Protein AF-A0A953K2P8-F1 (afdb_monomer_lite)

Radius of gyration: 14.79 Å; chains: 1; bounding box: 38×36×39 Å

Structure (mmCIF, N/CA/C/O backbone):
data_AF-A0A953K2P8-F1
#
_entry.id   AF-A0A953K2P8-F1
#
loop_
_atom_site.group_PDB
_atom_site.id
_atom_site.type_symbol
_atom_site.label_atom_id
_atom_site.label_alt_id
_atom_site.label_comp_id
_atom_site.label_asym_id
_atom_site.label_entity_id
_atom_site.label_seq_id
_atom_site.pdbx_PDB_ins_code
_atom_site.Cartn_x
_atom_site.Cartn_y
_atom_site.Cartn_z
_atom_site.occupancy
_atom_site.B_iso_or_equiv
_atom_site.auth_seq_id
_atom_site.auth_comp_id
_atom_site.auth_asym_id
_atom_site.auth_atom_id
_atom_site.pdbx_PDB_model_num
ATOM 1 N N . GLN A 1 1 ? -21.061 -12.809 15.031 1.00 60.38 1 GLN A N 1
ATOM 2 C CA . GLN A 1 1 ? -20.067 -12.767 13.930 1.00 60.38 1 GLN A CA 1
ATOM 3 C C . GLN A 1 1 ? -20.111 -11.457 13.111 1.00 60.38 1 GLN A C 1
ATOM 5 O O . GLN A 1 1 ? -19.536 -11.408 12.033 1.00 60.38 1 GLN A O 1
ATOM 10 N N . GLU A 1 2 ? -20.689 -10.355 13.615 1.00 64.56 2 GLU A N 1
ATOM 11 C CA . GLU A 1 2 ? -20.671 -9.049 12.919 1.00 64.56 2 GLU A CA 1
ATOM 12 C C . GLU A 1 2 ? -19.354 -8.279 13.068 1.00 64.56 2 GLU A C 1
ATOM 14 O O . GLU A 1 2 ? -18.977 -7.552 12.152 1.00 64.56 2 GLU A O 1
ATOM 19 N N . LEU A 1 3 ? -18.627 -8.474 14.177 1.00 70.69 3 LEU A N 1
ATOM 20 C CA . LEU A 1 3 ? -17.391 -7.738 14.464 1.00 70.69 3 LEU A CA 1
ATOM 21 C C . LEU A 1 3 ? -16.336 -7.911 13.360 1.00 70.69 3 LEU A C 1
ATOM 23 O O . LEU A 1 3 ? -15.779 -6.921 12.907 1.00 70.69 3 LEU A O 1
ATOM 27 N N . ASN A 1 4 ? -16.152 -9.125 12.834 1.00 71.25 4 ASN A N 1
ATOM 28 C CA . ASN A 1 4 ? -15.208 -9.380 11.735 1.00 71.25 4 ASN A CA 1
ATOM 29 C C . ASN A 1 4 ? -15.624 -8.716 10.415 1.00 71.25 4 ASN A C 1
ATOM 31 O O . ASN A 1 4 ? -14.782 -8.468 9.558 1.00 71.25 4 ASN A O 1
ATOM 35 N N . ARG A 1 5 ? -16.918 -8.425 10.229 1.00 73.12 5 ARG A N 1
ATOM 36 C CA . ARG A 1 5 ? -17.424 -7.762 9.020 1.00 73.12 5 ARG A CA 1
ATOM 37 C C . ARG A 1 5 ? -17.155 -6.256 9.050 1.00 73.12 5 ARG A C 1
ATOM 39 O O . ARG A 1 5 ? -16.919 -5.658 8.006 1.00 73.12 5 ARG A O 1
ATOM 46 N N . ILE A 1 6 ? -17.203 -5.645 10.233 1.00 80.00 6 ILE A N 1
ATOM 47 C CA . ILE A 1 6 ? -16.920 -4.213 10.431 1.00 80.00 6 ILE A CA 1
ATOM 48 C C . ILE A 1 6 ? -15.435 -3.944 10.709 1.00 80.00 6 ILE A C 1
ATOM 50 O O . ILE A 1 6 ? -14.917 -2.895 10.328 1.00 80.00 6 ILE A O 1
ATOM 54 N N . CYS A 1 7 ? -14.745 -4.901 11.323 1.00 84.56 7 CYS A N 1
ATOM 55 C CA . CYS A 1 7 ? -13.366 -4.815 11.782 1.00 84.56 7 CYS A CA 1
ATOM 56 C C . CYS A 1 7 ? -12.600 -6.087 11.363 1.00 84.56 7 CYS A C 1
ATOM 58 O O . CYS A 1 7 ? -12.344 -6.955 12.197 1.00 84.56 7 CYS A O 1
ATOM 60 N N . PRO A 1 8 ? -12.321 -6.273 10.061 1.00 90.06 8 PRO A N 1
ATOM 61 C CA . PRO A 1 8 ? -11.615 -7.459 9.591 1.00 90.06 8 PRO A CA 1
ATOM 62 C C . PRO A 1 8 ? -10.150 -7.465 10.046 1.00 90.06 8 PRO A C 1
ATOM 64 O O . PRO A 1 8 ? -9.441 -6.475 9.901 1.00 90.06 8 PRO A O 1
ATOM 67 N N . ASP A 1 9 ? -9.648 -8.616 10.495 1.00 93.50 9 ASP A N 1
ATOM 68 C CA . ASP A 1 9 ? -8.234 -8.763 10.880 1.00 93.50 9 ASP A CA 1
ATOM 69 C C . ASP A 1 9 ? -7.268 -8.632 9.693 1.00 93.50 9 ASP A C 1
ATOM 71 O O . ASP A 1 9 ? -6.099 -8.270 9.858 1.00 93.50 9 ASP A O 1
ATOM 75 N N . LYS A 1 10 ? -7.733 -8.969 8.484 1.00 95.06 10 LYS A N 1
ATOM 76 C CA . LYS A 1 10 ? -6.941 -8.947 7.253 1.00 95.06 10 LYS A CA 1
ATOM 77 C C . LYS A 1 10 ? -7.759 -8.444 6.072 1.00 95.06 10 LYS A C 1
ATOM 79 O O . LYS A 1 10 ? -8.966 -8.656 6.009 1.00 95.06 10 LYS A O 1
ATOM 84 N N . LEU A 1 11 ? -7.070 -7.867 5.093 1.00 94.44 11 LEU A N 1
ATOM 85 C CA . LEU A 1 11 ? -7.630 -7.536 3.788 1.00 94.44 11 LEU A CA 1
ATOM 86 C C . LEU A 1 11 ? -6.952 -8.340 2.691 1.00 94.44 11 LEU A C 1
ATOM 88 O O . LEU A 1 11 ? -5.727 -8.467 2.660 1.00 94.44 11 LEU A O 1
ATOM 92 N N . LYS A 1 12 ? -7.763 -8.850 1.765 1.00 94.75 12 LYS A N 1
ATOM 93 C CA . LYS A 1 12 ? -7.266 -9.447 0.533 1.00 94.75 12 LYS A CA 1
ATOM 94 C C . LYS A 1 12 ? -6.876 -8.338 -0.441 1.00 94.75 12 LYS A C 1
ATOM 96 O O . LYS A 1 12 ? -7.666 -7.430 -0.686 1.00 94.75 12 LYS A O 1
ATOM 101 N N . VAL A 1 13 ? -5.673 -8.421 -0.995 1.00 95.69 13 VAL A N 1
ATOM 102 C CA . VAL A 1 13 ? -5.174 -7.506 -2.036 1.00 95.69 13 VAL A CA 1
ATOM 103 C C . VAL A 1 13 ? -5.140 -8.215 -3.399 1.00 95.69 13 VAL A C 1
ATOM 105 O O . VAL A 1 13 ? -5.228 -9.448 -3.425 1.00 95.69 13 VAL A O 1
ATOM 108 N N . PRO A 1 14 ? -5.034 -7.494 -4.535 1.00 95.88 14 PRO A N 1
ATOM 109 C CA . PRO A 1 14 ? -5.130 -8.103 -5.867 1.00 95.88 14 PRO A CA 1
ATOM 110 C C . PRO A 1 14 ? -4.158 -9.254 -6.140 1.00 95.88 14 PRO A C 1
ATOM 112 O O . PRO A 1 14 ? -4.510 -10.175 -6.870 1.00 95.88 14 PRO A O 1
ATOM 115 N N . SER A 1 15 ? -2.985 -9.279 -5.495 1.00 94.25 15 SER A N 1
ATOM 116 C CA . SER A 1 15 ? -2.046 -10.414 -5.587 1.00 94.25 15 SER A CA 1
ATOM 117 C C . SER A 1 15 ? -2.593 -11.736 -5.020 1.00 94.25 15 SER A C 1
ATOM 119 O O . SER A 1 15 ? -1.932 -12.771 -5.108 1.00 94.25 15 SER A O 1
ATOM 121 N N . GLY A 1 16 ? -3.758 -11.705 -4.367 1.00 93.56 16 GLY A N 1
ATOM 122 C CA . GLY A 1 16 ? -4.357 -12.820 -3.640 1.00 93.56 16 GLY A CA 1
ATOM 123 C C . GLY A 1 16 ? -3.887 -12.941 -2.189 1.00 93.56 16 GLY A C 1
ATOM 124 O O . GLY A 1 16 ? -4.436 -13.758 -1.452 1.00 93.56 16 GLY A O 1
ATOM 125 N N . SER A 1 17 ? -2.909 -12.139 -1.759 1.00 94.50 17 SER A N 1
ATOM 126 C CA . SER A 1 17 ? -2.432 -12.131 -0.374 1.00 94.50 17 SER A CA 1
ATOM 127 C C . SER A 1 17 ? -3.478 -11.587 0.594 1.00 94.50 17 SER A C 1
ATOM 129 O O . SER A 1 17 ? -4.193 -10.638 0.282 1.00 94.50 17 SER A O 1
ATOM 131 N N . GLU A 1 18 ? -3.494 -12.133 1.809 1.00 95.62 18 GLU A N 1
ATOM 132 C CA . GLU A 1 18 ? -4.223 -11.569 2.945 1.00 95.62 18 GLU A CA 1
ATOM 133 C C . GLU A 1 18 ? -3.260 -10.805 3.855 1.00 95.62 18 GLU A C 1
ATOM 135 O O . GLU A 1 18 ? -2.389 -11.395 4.501 1.00 95.62 18 GLU A O 1
ATOM 140 N N . ILE A 1 19 ? -3.412 -9.487 3.912 1.00 96.00 19 ILE A N 1
ATOM 141 C CA . ILE A 1 19 ? -2.528 -8.594 4.656 1.00 96.00 19 ILE A CA 1
ATOM 142 C C . ILE A 1 19 ? -3.209 -8.178 5.957 1.00 96.00 19 ILE A C 1
ATOM 144 O O . ILE A 1 19 ? -4.350 -7.723 5.944 1.00 96.00 19 ILE A O 1
ATOM 148 N N . LYS A 1 20 ? -2.507 -8.336 7.083 1.00 96.38 20 LYS A N 1
ATOM 149 C CA . LYS A 1 20 ? -3.021 -7.988 8.413 1.00 96.38 20 LYS A CA 1
ATOM 150 C C . LYS A 1 20 ? -3.228 -6.478 8.544 1.00 96.38 20 LYS A C 1
ATOM 152 O O . LYS A 1 20 ? -2.305 -5.709 8.275 1.00 96.38 20 LYS A O 1
ATOM 157 N N . LEU A 1 21 ? -4.409 -6.085 9.011 1.00 96.44 21 LEU A N 1
ATOM 158 C CA . LEU A 1 21 ? -4.701 -4.716 9.417 1.00 96.44 21 LEU A CA 1
ATOM 159 C C . LEU A 1 21 ? -4.196 -4.466 10.838 1.00 96.44 21 LEU A C 1
ATOM 161 O O . LEU A 1 21 ? -4.332 -5.304 11.730 1.00 96.44 21 LEU A O 1
ATOM 165 N N . GLN A 1 22 ? -3.608 -3.295 11.051 1.00 96.06 22 GLN A N 1
ATOM 166 C CA . GLN A 1 22 ? -3.140 -2.857 12.361 1.00 96.06 22 GLN A CA 1
ATOM 167 C C . GLN A 1 22 ? -4.049 -1.743 12.866 1.00 96.06 22 GLN A C 1
ATOM 169 O O . GLN A 1 22 ? -3.907 -0.579 12.485 1.00 96.06 22 GLN A O 1
ATOM 174 N N . TYR A 1 23 ? -4.998 -2.119 13.716 1.00 93.94 23 TYR A N 1
ATOM 175 C CA . TYR A 1 23 ? -5.869 -1.178 14.406 1.00 93.94 23 TYR A CA 1
ATOM 176 C C . TYR A 1 23 ? -5.112 -0.473 15.528 1.00 93.94 23 TYR A C 1
ATOM 178 O O . TYR A 1 23 ? -4.330 -1.092 16.247 1.00 93.94 23 TYR A O 1
ATOM 186 N N . GLN A 1 24 ? -5.355 0.826 15.660 1.00 92.00 24 GLN A N 1
ATOM 187 C CA . GLN A 1 24 ? -4.721 1.672 16.661 1.00 92.00 24 GLN A CA 1
ATOM 188 C C . GLN A 1 24 ? -5.683 1.882 17.836 1.00 92.00 24 GLN A C 1
ATOM 190 O O . GLN A 1 24 ? -6.885 2.072 17.633 1.00 92.00 24 GLN A O 1
ATOM 195 N N . ALA A 1 25 ? -5.162 1.834 19.064 1.00 89.94 25 ALA A N 1
ATOM 196 C CA . ALA A 1 25 ? -5.970 1.946 20.283 1.00 89.94 25 ALA A CA 1
ATOM 197 C C . ALA A 1 25 ? -6.625 3.330 20.446 1.00 89.94 25 ALA A C 1
ATOM 199 O O . ALA A 1 25 ? -7.678 3.444 21.063 1.00 89.94 25 ALA A O 1
ATOM 200 N N . ASP A 1 26 ? -6.026 4.365 19.853 1.00 91.12 26 ASP A N 1
ATOM 201 C CA . ASP A 1 26 ? -6.527 5.745 19.832 1.00 91.12 26 ASP A CA 1
ATOM 202 C C . ASP A 1 26 ? -7.673 5.967 18.827 1.00 91.12 26 ASP A C 1
ATOM 204 O O . ASP A 1 26 ? -8.181 7.077 18.686 1.00 91.12 26 ASP A O 1
ATOM 208 N N . GLY A 1 27 ? -8.079 4.922 18.100 1.00 86.81 27 GLY A N 1
ATOM 209 C CA . GLY A 1 27 ? -9.123 5.021 17.092 1.00 86.81 27 GLY A CA 1
ATOM 210 C C . GLY A 1 27 ? -8.684 5.739 15.815 1.00 86.81 27 GLY A C 1
ATOM 211 O O . GLY A 1 27 ? -9.548 6.073 15.001 1.00 86.81 27 GLY A O 1
ATOM 212 N N . SER A 1 28 ? -7.385 5.934 15.574 1.00 92.44 28 SER A N 1
ATOM 213 C CA . SER A 1 28 ? -6.859 6.435 14.297 1.00 92.44 28 SER A CA 1
ATOM 214 C C . SER A 1 28 ? -7.011 5.408 13.159 1.00 92.44 28 SER A C 1
ATOM 216 O O . SER A 1 28 ? -7.623 4.341 13.323 1.00 92.44 28 SER A O 1
ATOM 218 N N . TYR A 1 29 ? -6.591 5.765 11.941 1.00 94.19 29 TYR A N 1
ATOM 219 C CA . TYR A 1 29 ? -6.791 4.931 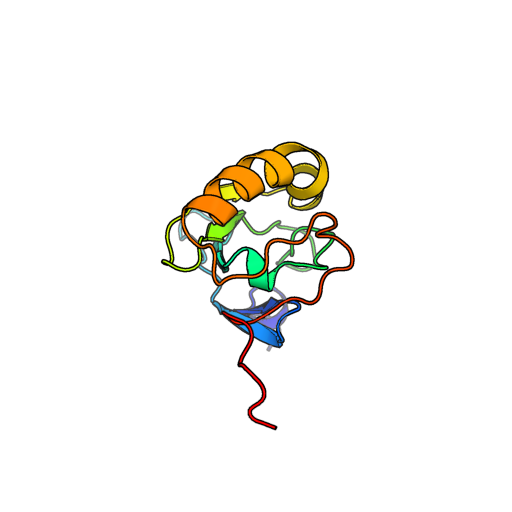10.7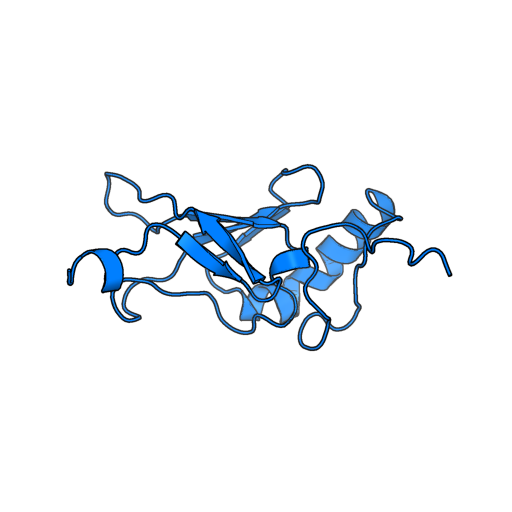51 1.00 94.19 29 TYR A CA 1
ATOM 220 C C . TYR A 1 29 ? -6.100 3.568 10.899 1.00 94.19 29 TYR A C 1
ATOM 222 O O . TYR A 1 29 ? -4.932 3.522 11.284 1.00 94.19 29 TYR A O 1
ATOM 230 N N . PRO A 1 30 ? -6.782 2.451 10.584 1.00 96.12 30 PRO A N 1
ATOM 231 C CA . PRO A 1 30 ? -6.119 1.158 10.566 1.00 96.12 30 PRO A CA 1
ATOM 232 C C . PRO A 1 30 ? -5.046 1.155 9.478 1.00 96.12 30 PRO A C 1
ATOM 234 O O . PRO A 1 30 ? -5.264 1.652 8.372 1.00 96.12 30 PRO A O 1
ATOM 237 N N . ILE A 1 31 ? -3.888 0.590 9.797 1.00 97.81 31 ILE A N 1
ATOM 238 C CA . ILE A 1 31 ? -2.733 0.588 8.901 1.00 97.81 31 ILE A CA 1
ATOM 239 C C . ILE A 1 31 ? -2.690 -0.726 8.128 1.00 97.81 31 ILE A C 1
ATOM 241 O O . ILE A 1 31 ? -2.759 -1.807 8.721 1.00 97.81 31 ILE A O 1
ATOM 245 N N . LEU A 1 32 ? -2.509 -0.635 6.811 1.00 97.88 32 LEU A N 1
ATOM 246 C CA . LEU A 1 32 ? -2.202 -1.770 5.945 1.00 97.88 32 LEU A CA 1
ATOM 247 C C . LEU A 1 32 ? -0.792 -1.607 5.385 1.00 97.88 32 LEU A C 1
ATOM 249 O O . LEU A 1 32 ? -0.554 -0.852 4.442 1.00 97.88 32 LEU A O 1
ATOM 253 N N . ALA A 1 33 ? 0.152 -2.321 5.990 1.00 98.00 33 ALA A N 1
ATOM 254 C CA . ALA A 1 33 ? 1.531 -2.377 5.529 1.00 98.00 33 ALA A CA 1
ATOM 255 C C . ALA A 1 33 ? 1.665 -3.449 4.444 1.00 98.00 33 ALA A C 1
ATOM 257 O O . ALA A 1 33 ? 1.712 -4.645 4.734 1.00 98.00 33 ALA A O 1
ATOM 258 N N . VAL A 1 34 ? 1.697 -3.015 3.187 1.00 97.50 34 VAL A N 1
ATOM 259 C CA . VAL A 1 34 ? 1.631 -3.889 2.012 1.00 97.50 34 VAL A CA 1
ATOM 260 C C . VAL A 1 34 ? 2.683 -3.488 0.992 1.00 97.50 34 VAL A C 1
ATOM 262 O O . VAL A 1 34 ? 2.968 -2.310 0.791 1.00 97.50 34 VAL A O 1
ATOM 265 N N . ARG A 1 35 ? 3.297 -4.469 0.329 1.00 97.12 35 ARG A N 1
ATOM 266 C CA . ARG A 1 35 ? 4.250 -4.170 -0.743 1.00 97.12 35 ARG A CA 1
ATOM 267 C C . ARG A 1 35 ? 3.522 -3.576 -1.935 1.00 97.12 35 ARG A C 1
ATOM 269 O O . ARG A 1 35 ? 2.500 -4.104 -2.356 1.00 97.12 35 ARG A O 1
ATOM 276 N N . LEU A 1 36 ? 4.114 -2.542 -2.524 1.00 97.12 36 LEU A N 1
ATOM 277 C CA . LEU A 1 36 ? 3.527 -1.785 -3.630 1.00 97.12 36 LEU A CA 1
ATOM 278 C C . LEU A 1 36 ? 3.067 -2.693 -4.784 1.00 97.12 36 LEU A C 1
ATOM 280 O O . LEU A 1 36 ? 1.973 -2.517 -5.307 1.00 97.12 36 LEU A O 1
ATOM 284 N N . GLN A 1 37 ? 3.863 -3.711 -5.128 1.00 95.81 37 GLN A N 1
ATOM 285 C CA . GLN A 1 37 ? 3.567 -4.654 -6.217 1.00 95.81 37 GLN A CA 1
ATOM 286 C C . GLN A 1 37 ? 2.307 -5.495 -5.993 1.00 95.81 37 GLN A C 1
ATOM 288 O O . GLN A 1 37 ? 1.734 -6.010 -6.949 1.00 95.81 37 GLN A O 1
ATOM 293 N N . GLU A 1 38 ? 1.881 -5.656 -4.742 1.00 96.62 38 GLU A N 1
ATOM 294 C CA . GLU A 1 38 ? 0.668 -6.403 -4.414 1.00 96.62 38 GLU A CA 1
ATOM 295 C C . GLU A 1 38 ? -0.601 -5.568 -4.602 1.00 96.62 38 GLU A C 1
ATOM 297 O O . GLU A 1 38 ? -1.697 -6.123 -4.575 1.00 96.62 38 GLU A O 1
ATOM 302 N N . CYS A 1 39 ? -0.445 -4.257 -4.806 1.00 96.94 39 CYS A N 1
ATOM 303 C CA . CYS A 1 39 ? -1.525 -3.297 -5.000 1.00 96.94 39 CYS A CA 1
ATOM 304 C C . CYS A 1 39 ? -1.726 -2.894 -6.465 1.00 96.94 39 CYS A C 1
ATOM 306 O O . CYS A 1 39 ? -2.605 -2.081 -6.724 1.00 96.94 39 CYS A O 1
ATOM 308 N N . PHE A 1 40 ? -0.951 -3.415 -7.422 1.00 96.62 40 PHE A N 1
ATOM 309 C CA . PHE A 1 40 ? -1.236 -3.148 -8.835 1.00 96.62 40 PHE A CA 1
ATOM 310 C C . PHE A 1 40 ? -2.655 -3.608 -9.198 1.00 96.62 40 PHE A C 1
ATOM 312 O O . PHE A 1 40 ? -3.161 -4.594 -8.662 1.00 96.62 40 PHE A O 1
ATOM 319 N N . GLY A 1 41 ? -3.339 -2.825 -10.026 1.00 94.25 41 GLY A N 1
ATOM 320 C CA . GLY A 1 41 ? -4.761 -3.008 -10.311 1.00 94.25 41 GLY A CA 1
ATOM 321 C C . GLY A 1 41 ? -5.724 -2.583 -9.195 1.00 94.25 41 GLY A C 1
ATOM 322 O O . GLY A 1 41 ? -6.929 -2.500 -9.434 1.00 94.25 41 GLY A O 1
ATOM 323 N N . LEU A 1 42 ? -5.243 -2.269 -7.984 1.00 95.50 42 LEU A N 1
ATOM 324 C CA . LEU A 1 42 ? -6.093 -1.743 -6.915 1.00 95.50 42 LEU A CA 1
ATOM 325 C C . LEU A 1 42 ? -6.340 -0.253 -7.140 1.00 95.50 42 LEU A C 1
ATOM 327 O O . LEU A 1 42 ? -5.461 0.578 -6.907 1.00 95.50 42 LEU A O 1
ATOM 331 N N . SER A 1 43 ? -7.548 0.067 -7.595 1.00 91.25 43 SER A N 1
ATOM 332 C CA . SER A 1 43 ? -7.896 1.427 -8.003 1.00 91.25 43 SER A CA 1
ATOM 333 C C . SER A 1 43 ? -8.143 2.371 -6.827 1.00 91.25 43 SER A C 1
ATOM 335 O O . SER A 1 43 ? -7.653 3.497 -6.828 1.00 91.25 43 SER A O 1
ATOM 337 N N . ASP A 1 44 ? -8.894 1.907 -5.830 1.00 93.31 44 ASP A N 1
ATOM 338 C CA . ASP A 1 44 ? -9.342 2.718 -4.701 1.00 93.31 44 ASP A CA 1
ATOM 339 C C . ASP A 1 44 ? -8.758 2.204 -3.387 1.00 93.31 44 ASP A C 1
ATOM 341 O O . ASP A 1 44 ? -8.465 1.013 -3.230 1.00 93.31 44 ASP A O 1
ATOM 345 N N . THR A 1 45 ? -8.591 3.113 -2.426 1.00 95.38 45 THR A N 1
ATOM 346 C CA . THR A 1 45 ? -8.127 2.756 -1.087 1.00 95.38 45 THR A CA 1
ATOM 347 C C . THR A 1 45 ? -9.141 1.817 -0.427 1.00 95.38 45 THR A C 1
ATOM 349 O O . THR A 1 45 ? -10.329 2.145 -0.368 1.00 95.38 45 THR A O 1
ATOM 352 N N . PRO A 1 46 ? -8.709 0.666 0.117 1.00 95.12 46 PRO A N 1
ATOM 353 C CA . PRO A 1 46 ? -9.594 -0.186 0.890 1.00 95.12 46 PRO A CA 1
ATOM 354 C C . PRO A 1 46 ? -10.193 0.559 2.083 1.00 95.12 46 PRO A C 1
ATOM 356 O O . PRO A 1 46 ? -9.542 1.380 2.732 1.00 95.12 46 PRO A O 1
ATOM 359 N N . THR A 1 47 ? -11.434 0.225 2.408 1.00 95.31 47 THR A N 1
ATOM 360 C CA . THR A 1 47 ? -12.152 0.785 3.551 1.00 95.31 47 THR A CA 1
ATOM 361 C C . THR A 1 47 ? -12.597 -0.328 4.492 1.00 95.31 47 THR A C 1
ATOM 363 O O . THR A 1 47 ? -12.837 -1.467 4.090 1.00 95.31 47 THR A O 1
ATOM 366 N N . VAL A 1 48 ? -12.705 0.007 5.773 1.00 92.50 48 VAL A N 1
ATOM 367 C CA . VAL A 1 48 ? -13.281 -0.839 6.823 1.00 92.50 48 VAL A CA 1
ATOM 368 C C . VAL A 1 48 ? -14.522 -0.166 7.403 1.00 92.50 48 VAL A C 1
ATOM 370 O O . VAL A 1 48 ? -14.914 0.925 6.978 1.00 92.50 48 VAL A O 1
ATOM 373 N N . ASN A 1 49 ? -15.155 -0.811 8.386 1.00 90.81 49 ASN A N 1
ATOM 374 C CA . ASN A 1 49 ? -16.359 -0.307 9.040 1.00 90.81 49 ASN A CA 1
ATOM 375 C C . ASN A 1 49 ? -17.463 0.035 8.023 1.00 90.81 49 ASN A C 1
ATOM 377 O O . ASN A 1 49 ? -18.047 1.116 8.058 1.00 90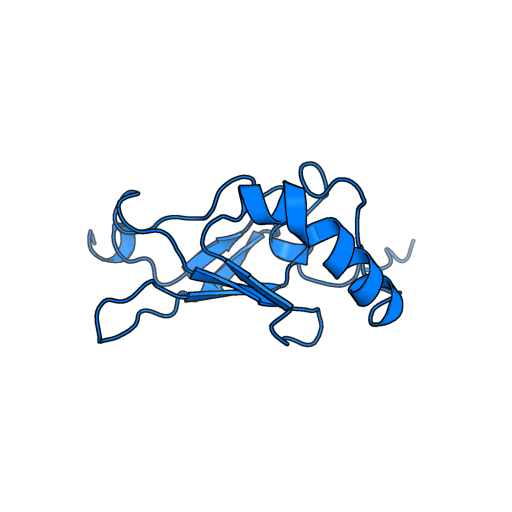.81 49 ASN A O 1
ATOM 381 N N . GLN A 1 50 ? -17.694 -0.880 7.072 1.00 87.19 50 GLN A N 1
ATOM 382 C CA . GLN A 1 50 ? -18.691 -0.735 6.001 1.00 87.19 50 GLN A CA 1
ATOM 383 C C . GLN A 1 50 ? -18.490 0.530 5.146 1.00 87.19 50 GLN A C 1
ATOM 385 O O . GLN A 1 50 ? -19.442 1.246 4.856 1.00 87.19 50 GLN A O 1
ATOM 390 N N . GLY A 1 51 ? -17.245 0.836 4.775 1.00 88.44 51 GLY A N 1
ATOM 391 C CA . GLY A 1 51 ? -16.939 1.996 3.932 1.00 88.44 51 GLY A CA 1
ATOM 392 C C . GLY A 1 51 ? -16.742 3.306 4.690 1.00 88.44 51 GLY A C 1
ATOM 393 O O . GLY A 1 51 ? -16.329 4.293 4.096 1.00 88.44 51 GLY A O 1
ATOM 394 N N . LYS A 1 52 ? -16.993 3.334 6.005 1.00 89.81 52 LYS A N 1
ATOM 395 C CA . LYS A 1 52 ? -16.939 4.571 6.800 1.00 89.81 52 LYS A CA 1
ATOM 396 C C . LYS A 1 52 ? -15.525 5.023 7.142 1.00 89.81 52 LYS A C 1
ATOM 398 O O . LYS A 1 52 ? -15.345 6.159 7.570 1.00 89.81 52 LYS A O 1
ATOM 403 N N . LYS A 1 53 ? -14.536 4.130 7.048 1.00 90.81 53 LYS A N 1
ATOM 404 C CA . LYS A 1 53 ? -13.168 4.434 7.463 1.00 90.81 53 LYS A CA 1
ATOM 405 C C . LYS A 1 53 ? -12.157 3.892 6.470 1.00 90.81 53 LYS A C 1
ATOM 407 O O . LYS A 1 53 ? -12.058 2.685 6.273 1.00 90.81 53 LYS A O 1
ATOM 412 N N . GLU A 1 54 ? -11.401 4.799 5.873 1.00 94.06 54 GLU A N 1
ATOM 413 C CA . GLU A 1 54 ? -10.277 4.466 5.005 1.00 94.06 54 GLU A CA 1
ATOM 414 C C . GLU A 1 54 ? -9.159 3.779 5.783 1.00 94.06 54 GLU A C 1
ATOM 416 O O . GLU A 1 54 ? -8.965 3.989 6.985 1.00 94.06 54 GLU A O 1
ATOM 421 N N . VAL A 1 55 ? -8.404 2.965 5.063 1.00 96.31 55 VAL A N 1
ATOM 422 C CA . VAL A 1 55 ? -7.172 2.358 5.544 1.00 96.31 55 VAL A CA 1
ATOM 423 C C . VAL A 1 55 ? -5.995 3.273 5.213 1.00 96.31 55 VAL A C 1
ATOM 425 O O . VAL A 1 55 ? -5.884 3.788 4.101 1.00 96.31 55 VAL A O 1
ATOM 428 N N . LEU A 1 56 ? -5.079 3.448 6.165 1.00 97.81 56 LEU A N 1
ATOM 429 C CA . LEU A 1 56 ? -3.797 4.092 5.909 1.00 97.81 56 LEU A CA 1
ATOM 430 C C . LEU A 1 56 ? -2.856 3.077 5.249 1.00 97.81 56 LEU A C 1
ATOM 432 O O . LEU A 1 56 ? -2.385 2.130 5.881 1.00 97.81 56 LEU A O 1
ATOM 436 N N . MET A 1 57 ? -2.591 3.266 3.961 1.00 98.06 57 MET A N 1
ATOM 437 C CA . MET A 1 57 ? -1.728 2.395 3.171 1.00 98.06 57 MET A CA 1
ATOM 438 C C . MET A 1 57 ? -0.270 2.761 3.427 1.00 98.06 57 MET A C 1
ATOM 440 O O . MET A 1 57 ? 0.184 3.835 3.035 1.00 98.06 57 MET A O 1
ATOM 444 N N . HIS A 1 58 ? 0.481 1.860 4.054 1.00 98.44 58 HIS A N 1
ATOM 445 C CA . HIS A 1 58 ? 1.940 1.931 4.086 1.00 98.44 58 HIS A CA 1
ATOM 446 C C . HIS A 1 58 ? 2.458 1.093 2.918 1.00 98.44 58 HIS A C 1
ATOM 448 O O . HIS A 1 58 ? 2.597 -0.126 3.035 1.00 98.44 58 HIS A O 1
ATOM 454 N N . LEU A 1 59 ? 2.710 1.742 1.780 1.00 98.19 59 LEU A N 1
ATOM 455 C CA . LEU A 1 59 ? 3.237 1.090 0.587 1.00 98.19 59 LEU A CA 1
ATOM 456 C C . LEU A 1 59 ? 4.722 0.806 0.792 1.00 98.19 59 LEU A C 1
ATOM 458 O O . LEU A 1 59 ? 5.517 1.715 1.041 1.00 98.19 59 LEU A O 1
ATOM 462 N N . LEU A 1 60 ? 5.091 -0.468 0.702 1.00 98.12 60 LEU A N 1
ATOM 463 C CA . LEU A 1 60 ? 6.436 -0.949 0.992 1.00 98.12 60 LEU A CA 1
ATOM 464 C C . LEU A 1 60 ? 7.196 -1.318 -0.284 1.00 98.12 60 LEU A C 1
ATOM 466 O O . LEU A 1 60 ? 6.632 -1.841 -1.250 1.00 98.12 60 LEU A O 1
ATOM 470 N N . SER A 1 61 ? 8.511 -1.135 -0.250 1.00 96.81 61 SER A N 1
ATOM 471 C CA . SER A 1 61 ? 9.434 -1.736 -1.209 1.00 96.81 61 SER A CA 1
ATOM 472 C C . SER A 1 61 ? 9.521 -3.265 -1.027 1.00 96.81 61 SER A C 1
ATOM 474 O O . SER A 1 61 ? 9.066 -3.801 -0.012 1.00 96.81 61 SER A O 1
ATOM 476 N N . PRO A 1 62 ? 10.175 -4.002 -1.947 1.00 94.81 62 PRO A N 1
ATOM 477 C CA . PRO A 1 62 ? 10.424 -5.436 -1.776 1.00 94.81 62 PRO A CA 1
ATOM 478 C C . PRO A 1 62 ? 11.213 -5.782 -0.507 1.00 94.81 62 PRO A C 1
ATOM 480 O O . PRO A 1 62 ? 11.066 -6.878 0.019 1.00 94.81 62 PRO A O 1
ATOM 483 N N . GLY A 1 63 ? 12.023 -4.845 -0.000 1.00 95.12 63 GLY A N 1
ATOM 484 C CA . GLY A 1 63 ? 12.756 -4.977 1.262 1.00 95.12 63 GLY A CA 1
ATOM 485 C C . GLY A 1 63 ? 11.947 -4.594 2.505 1.00 95.12 63 GLY A C 1
ATOM 486 O O . GLY A 1 63 ? 12.549 -4.339 3.544 1.00 95.12 63 GLY A O 1
ATOM 487 N N . TYR A 1 64 ? 10.616 -4.495 2.401 1.00 95.25 64 TYR A N 1
ATOM 488 C CA . TYR A 1 64 ? 9.704 -4.147 3.499 1.00 95.25 64 TYR A CA 1
ATOM 489 C C . TYR A 1 64 ? 9.987 -2.780 4.144 1.00 95.25 64 TYR A C 1
ATOM 491 O O . TYR A 1 64 ? 9.722 -2.565 5.326 1.00 95.25 64 TYR A O 1
ATOM 499 N N . LYS A 1 65 ? 10.526 -1.832 3.368 1.00 96.94 65 LYS A N 1
ATOM 500 C CA . LYS A 1 65 ? 10.713 -0.442 3.803 1.00 96.94 65 LYS A CA 1
ATOM 501 C C . LYS A 1 65 ? 9.593 0.435 3.243 1.00 96.94 65 LYS A C 1
ATOM 503 O O . LYS A 1 65 ? 9.311 0.295 2.051 1.00 96.94 65 LYS A O 1
ATOM 508 N N . PRO A 1 66 ? 8.970 1.320 4.044 1.00 97.38 66 PRO A N 1
ATOM 509 C CA . PRO A 1 66 ? 7.989 2.271 3.534 1.00 97.38 66 PRO A CA 1
ATOM 510 C C . PRO A 1 66 ? 8.591 3.145 2.434 1.00 97.38 66 PRO A C 1
ATOM 512 O O . PRO A 1 66 ? 9.698 3.658 2.590 1.00 97.38 66 PRO A O 1
ATOM 515 N N . VAL A 1 67 ? 7.863 3.283 1.330 1.00 97.75 67 VAL A N 1
ATOM 516 C CA . VAL A 1 67 ? 8.194 4.202 0.228 1.00 97.75 67 VAL A CA 1
ATOM 517 C C . VAL A 1 67 ? 7.139 5.281 0.057 1.00 97.75 67 VAL A C 1
ATOM 519 O O . VAL A 1 67 ? 7.465 6.374 -0.376 1.00 97.75 67 VAL A O 1
ATOM 522 N N . GLN A 1 68 ? 5.898 4.992 0.446 1.00 98.06 68 GLN A N 1
ATOM 523 C CA . GLN A 1 68 ? 4.822 5.969 0.505 1.00 98.06 68 GLN A CA 1
ATOM 524 C C . GLN A 1 68 ? 3.860 5.606 1.631 1.00 98.06 68 GLN A C 1
ATOM 526 O O . GLN A 1 68 ? 3.577 4.430 1.867 1.00 98.06 68 GLN A O 1
ATOM 531 N N . ILE A 1 69 ? 3.314 6.628 2.282 1.00 97.88 69 ILE A N 1
ATOM 532 C CA . ILE A 1 69 ? 2.151 6.509 3.157 1.00 97.88 69 ILE A CA 1
ATOM 533 C C . ILE A 1 69 ? 1.016 7.308 2.513 1.00 97.88 69 ILE A C 1
ATOM 535 O O . ILE A 1 69 ? 1.208 8.469 2.157 1.00 97.88 69 ILE A O 1
ATOM 539 N N . THR A 1 70 ? -0.148 6.696 2.302 1.00 97.31 70 THR A N 1
ATOM 540 C CA . THR A 1 70 ? -1.290 7.380 1.677 1.00 97.31 70 THR A CA 1
ATOM 541 C C . THR A 1 70 ? -2.629 6.864 2.197 1.00 97.31 70 THR A C 1
ATOM 543 O O . THR A 1 70 ? -2.749 5.707 2.592 1.00 97.31 70 THR A O 1
ATOM 546 N N . ARG A 1 71 ? -3.645 7.730 2.183 1.00 96.12 71 ARG A N 1
ATOM 547 C CA . ARG A 1 71 ? -5.066 7.350 2.312 1.00 96.12 71 ARG A CA 1
ATOM 548 C C . ARG A 1 71 ? -5.818 7.455 0.986 1.00 96.12 71 ARG A C 1
ATOM 550 O O . ARG A 1 71 ? -6.943 6.991 0.883 1.00 96.12 71 ARG A O 1
ATOM 557 N N . ASP A 1 72 ? -5.175 8.007 -0.035 1.00 96.25 72 ASP A N 1
ATOM 558 C CA . ASP A 1 72 ? -5.709 8.141 -1.382 1.00 96.25 72 ASP A CA 1
ATOM 559 C C . ASP A 1 72 ? -4.779 7.400 -2.348 1.00 96.25 72 ASP A C 1
ATOM 561 O O . ASP A 1 72 ? -3.748 7.911 -2.803 1.00 96.25 72 ASP A O 1
ATOM 565 N N . LEU A 1 73 ? -5.111 6.133 -2.589 1.00 97.00 73 LEU A N 1
ATOM 566 C CA . LEU A 1 73 ? -4.353 5.266 -3.479 1.00 97.00 73 LEU A CA 1
ATOM 567 C C . LEU A 1 73 ? -4.497 5.706 -4.946 1.00 97.00 73 LEU A C 1
ATOM 569 O O . LEU A 1 73 ? -3.552 5.587 -5.723 1.00 97.00 73 LEU A O 1
ATOM 573 N N . ARG A 1 74 ? -5.644 6.286 -5.311 1.00 96.50 74 ARG A N 1
ATOM 574 C CA . ARG A 1 74 ? -5.922 6.772 -6.665 1.00 96.50 74 ARG A CA 1
ATOM 575 C C . ARG A 1 74 ? -5.037 7.964 -7.014 1.00 96.50 74 ARG A C 1
ATOM 577 O O . ARG A 1 74 ? -4.383 7.959 -8.057 1.00 96.50 74 ARG A O 1
ATOM 584 N N . SER A 1 75 ? -4.955 8.953 -6.126 1.00 96.81 75 SER A N 1
ATOM 585 C CA . SER A 1 75 ? -4.038 10.090 -6.277 1.00 96.81 75 SER A CA 1
ATOM 586 C C . SER A 1 75 ? -2.575 9.644 -6.283 1.00 96.81 75 SER A C 1
ATOM 588 O O . SER A 1 75 ? -1.786 10.133 -7.093 1.00 96.81 75 SER A O 1
ATOM 590 N N . PHE A 1 76 ? -2.216 8.653 -5.458 1.00 97.69 76 PHE A N 1
ATOM 591 C CA . PHE A 1 76 ? -0.874 8.072 -5.477 1.00 97.69 76 PHE A CA 1
ATOM 592 C C . PHE A 1 76 ? -0.485 7.542 -6.866 1.00 97.69 76 PHE A C 1
ATOM 594 O O . PHE A 1 76 ? 0.595 7.877 -7.362 1.00 97.69 76 PHE A O 1
ATOM 601 N N . TRP A 1 77 ? -1.355 6.757 -7.508 1.00 97.12 77 TRP A N 1
ATOM 602 C CA . TRP A 1 77 ? -1.085 6.209 -8.839 1.00 97.12 77 TRP A CA 1
ATOM 603 C C . TRP A 1 77 ? -0.944 7.288 -9.913 1.00 97.12 77 TRP A C 1
ATOM 605 O O . TRP A 1 77 ? -0.066 7.178 -10.768 1.00 97.12 77 TRP A O 1
ATOM 615 N N . ASN A 1 78 ? -1.772 8.332 -9.848 1.00 95.88 78 ASN A N 1
ATOM 616 C CA . ASN A 1 78 ? -1.769 9.413 -10.834 1.00 95.88 78 ASN A CA 1
ATOM 617 C C . ASN A 1 78 ? -0.552 10.336 -10.712 1.00 95.88 78 ASN A C 1
ATOM 619 O O . ASN A 1 78 ? -0.044 10.805 -11.727 1.00 95.88 78 ASN A O 1
ATOM 623 N N . ASN A 1 79 ? -0.088 10.592 -9.486 1.00 96.06 79 ASN A N 1
ATOM 624 C CA . ASN A 1 79 ? 0.829 11.700 -9.224 1.00 96.06 79 ASN A CA 1
ATOM 625 C C . ASN A 1 79 ? 2.214 11.240 -8.754 1.00 96.06 79 ASN A C 1
ATOM 627 O O . ASN A 1 79 ? 3.228 11.725 -9.241 1.00 96.06 79 ASN A O 1
ATOM 631 N N . THR A 1 80 ? 2.277 10.298 -7.811 1.00 96.81 80 THR A N 1
ATOM 632 C CA . THR A 1 80 ? 3.518 9.996 -7.072 1.00 96.81 80 THR A CA 1
ATOM 633 C C . THR A 1 80 ? 4.189 8.707 -7.544 1.00 96.81 80 THR A C 1
ATOM 635 O O . THR A 1 80 ? 5.412 8.568 -7.474 1.00 96.81 80 THR A O 1
ATOM 638 N N . TYR A 1 81 ? 3.416 7.747 -8.059 1.00 97.75 81 TYR A N 1
ATOM 639 C CA . TYR A 1 81 ? 3.941 6.439 -8.446 1.00 97.75 81 TYR A CA 1
ATOM 640 C C . TYR A 1 81 ? 5.072 6.527 -9.477 1.00 97.75 81 TYR A C 1
ATOM 642 O O . TYR A 1 81 ? 6.055 5.802 -9.350 1.00 97.75 81 TYR A O 1
ATOM 650 N N . GLN A 1 82 ? 4.977 7.417 -10.469 1.00 97.31 82 GLN A N 1
ATOM 651 C CA . GLN A 1 82 ? 5.981 7.507 -11.537 1.00 97.31 82 GLN A CA 1
ATOM 652 C C . GLN A 1 82 ? 7.361 7.944 -11.028 1.00 97.31 82 GLN A C 1
ATOM 654 O O . GLN A 1 82 ? 8.381 7.503 -11.560 1.00 97.31 82 GLN A O 1
ATOM 659 N N . GLU A 1 83 ? 7.413 8.771 -9.985 1.00 97.12 83 GLU A N 1
ATOM 660 C CA . GLU A 1 83 ? 8.663 9.191 -9.346 1.00 97.12 83 GLU A CA 1
ATOM 661 C C . GLU A 1 83 ? 9.254 8.044 -8.524 1.00 97.12 83 GLU A C 1
ATOM 663 O O . GLU A 1 83 ? 10.382 7.615 -8.778 1.00 97.12 83 GLU A O 1
ATOM 668 N N . ILE A 1 84 ? 8.445 7.443 -7.644 1.00 97.38 84 ILE A N 1
ATOM 669 C CA . ILE A 1 84 ? 8.850 6.285 -6.833 1.00 97.38 84 ILE A CA 1
ATOM 670 C C . ILE A 1 84 ? 9.293 5.112 -7.716 1.00 97.38 84 ILE A C 1
ATOM 672 O O . ILE A 1 84 ? 10.263 4.416 -7.410 1.00 97.38 84 ILE A O 1
ATOM 676 N N . ARG A 1 85 ? 8.618 4.894 -8.848 1.00 97.25 85 ARG A N 1
ATOM 677 C CA . ARG A 1 85 ? 8.958 3.864 -9.833 1.00 97.25 85 ARG A CA 1
ATOM 678 C C . ARG A 1 85 ? 10.393 4.0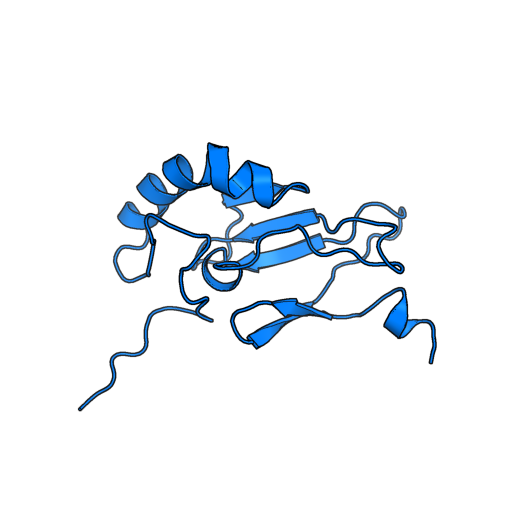10 -10.337 1.00 97.25 85 ARG A C 1
ATOM 680 O O . ARG A 1 85 ? 11.083 2.995 -10.456 1.00 97.25 85 ARG A O 1
ATOM 687 N N . LYS A 1 86 ? 10.846 5.231 -10.646 1.00 97.56 86 LYS A N 1
ATOM 688 C CA . LYS A 1 86 ? 12.210 5.480 -11.149 1.00 97.56 86 LYS A CA 1
ATOM 689 C C . LYS A 1 86 ? 13.248 5.026 -10.124 1.00 97.56 86 LYS A C 1
ATOM 691 O O . LYS A 1 86 ? 14.163 4.281 -10.470 1.00 97.56 86 LYS A O 1
ATOM 696 N N . GLU A 1 87 ? 13.053 5.386 -8.858 1.00 96.88 87 GLU A N 1
ATOM 697 C CA . GLU A 1 87 ? 13.943 4.987 -7.763 1.00 96.88 87 GLU A CA 1
ATOM 698 C C . GLU A 1 87 ? 13.907 3.477 -7.498 1.00 96.88 87 GLU A C 1
ATOM 700 O O . GLU A 1 87 ? 14.947 2.820 -7.370 1.00 96.88 87 GLU A O 1
ATOM 705 N N . LEU A 1 88 ? 12.704 2.898 -7.443 1.00 96.81 88 LEU A N 1
ATOM 706 C CA . LEU A 1 88 ? 12.510 1.477 -7.168 1.00 96.81 88 LEU A CA 1
ATOM 707 C C . LEU A 1 88 ? 13.086 0.588 -8.265 1.00 96.81 88 LEU A C 1
ATOM 709 O O . LEU A 1 88 ? 13.637 -0.468 -7.953 1.00 96.81 88 LEU A O 1
ATOM 713 N N . ARG A 1 89 ? 13.023 1.014 -9.530 1.00 96.62 89 ARG A N 1
ATOM 714 C CA . ARG A 1 89 ? 13.629 0.283 -10.647 1.00 96.62 89 ARG A CA 1
ATOM 715 C C . ARG A 1 89 ? 15.154 0.230 -10.542 1.00 96.62 89 ARG A C 1
ATOM 717 O O . ARG A 1 89 ? 15.728 -0.803 -10.874 1.00 96.62 89 ARG A O 1
ATOM 724 N N . ILE A 1 90 ? 15.796 1.289 -10.042 1.00 97.06 90 ILE A N 1
ATOM 725 C CA . ILE A 1 90 ? 17.249 1.318 -9.804 1.00 97.06 90 ILE A CA 1
ATOM 726 C C . ILE A 1 90 ? 17.613 0.409 -8.625 1.00 97.06 90 ILE A C 1
ATOM 728 O O . ILE A 1 90 ? 18.515 -0.419 -8.733 1.00 97.06 90 ILE A O 1
ATOM 732 N N . ARG A 1 91 ? 16.895 0.529 -7.501 1.00 96.00 91 ARG A N 1
ATOM 733 C CA . ARG A 1 91 ? 17.203 -0.221 -6.270 1.00 96.00 91 ARG A CA 1
ATOM 734 C C . ARG A 1 91 ? 16.830 -1.706 -6.358 1.00 96.00 91 ARG A C 1
ATOM 736 O O . ARG A 1 91 ? 17.480 -2.544 -5.739 1.00 96.00 91 ARG A O 1
ATOM 743 N N . TYR A 1 92 ? 15.787 -2.040 -7.115 1.00 95.06 92 TYR A N 1
ATOM 744 C CA . TYR A 1 92 ? 15.235 -3.391 -7.240 1.00 95.06 92 TYR A CA 1
ATOM 745 C C . TYR A 1 92 ? 15.008 -3.774 -8.715 1.00 95.06 92 TYR A C 1
ATOM 747 O O . TYR A 1 92 ? 13.864 -4.007 -9.121 1.00 95.06 92 TYR A O 1
ATOM 755 N N . PRO A 1 93 ? 16.076 -3.917 -9.523 1.00 93.88 93 PRO A N 1
ATOM 756 C CA . PRO A 1 93 ? 15.970 -4.106 -10.974 1.00 93.88 93 PRO A CA 1
ATOM 757 C C . PRO A 1 93 ? 15.358 -5.452 -11.390 1.00 93.88 93 PRO A C 1
ATOM 759 O O . PRO A 1 93 ? 14.879 -5.593 -12.509 1.00 93.88 93 PRO A O 1
ATOM 762 N N . ARG A 1 94 ? 15.352 -6.452 -10.496 1.00 90.69 94 ARG A N 1
ATOM 763 C CA . ARG A 1 94 ? 14.758 -7.783 -10.742 1.00 90.69 94 ARG A CA 1
ATOM 764 C C . ARG A 1 94 ? 13.243 -7.849 -10.498 1.00 90.69 94 ARG A C 1
ATOM 766 O O . ARG A 1 94 ? 12.658 -8.91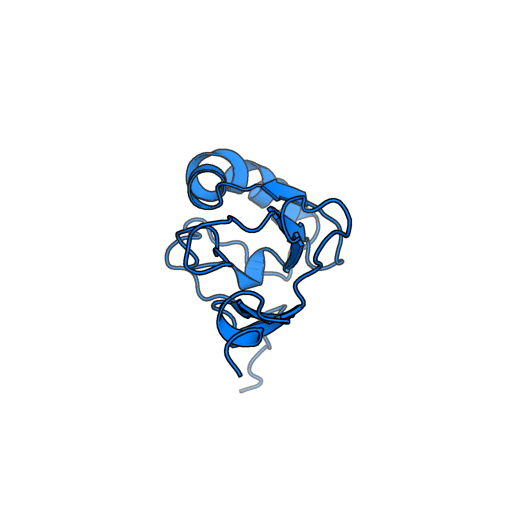7 -10.652 1.00 90.69 94 ARG A O 1
ATOM 773 N N . HIS A 1 95 ? 12.620 -6.755 -10.065 1.00 91.00 95 HIS A N 1
ATOM 774 C CA . HIS A 1 95 ? 11.184 -6.703 -9.792 1.00 91.00 95 HIS A CA 1
ATOM 775 C C . HIS A 1 95 ? 10.421 -5.971 -10.900 1.00 91.00 95 HIS A C 1
ATOM 777 O O . HIS A 1 95 ? 10.990 -5.158 -11.625 1.00 91.00 95 HIS A O 1
ATOM 783 N N . SER A 1 96 ? 9.125 -6.272 -11.020 1.00 89.88 96 SER A N 1
ATOM 784 C CA . SER A 1 96 ? 8.257 -5.630 -12.007 1.00 89.88 96 SER A CA 1
ATOM 785 C C . SER A 1 96 ? 7.821 -4.247 -11.530 1.00 89.88 96 SER A C 1
ATOM 787 O O . SER A 1 96 ? 7.271 -4.114 -10.436 1.00 89.88 96 SER A O 1
ATOM 789 N N . TRP A 1 97 ? 8.049 -3.241 -12.374 1.00 94.94 97 TRP A N 1
ATOM 790 C CA . TRP A 1 97 ? 7.654 -1.852 -12.150 1.00 94.94 97 TRP A CA 1
ATOM 791 C C . TRP A 1 97 ? 6.959 -1.321 -13.419 1.00 94.94 97 TRP A C 1
ATOM 793 O O . TRP A 1 97 ? 7.614 -0.700 -14.267 1.00 94.94 97 TRP A O 1
ATOM 803 N N . PRO A 1 98 ? 5.667 -1.637 -13.616 1.00 95.44 98 PRO A N 1
ATOM 804 C CA . PRO A 1 98 ? 4.917 -1.300 -14.825 1.00 95.44 98 PRO A CA 1
ATOM 805 C C . PRO A 1 98 ? 4.773 0.216 -14.986 1.00 95.44 98 PRO A C 1
ATOM 807 O O . PRO A 1 98 ? 4.794 0.949 -14.001 1.00 95.44 98 PRO A O 1
ATOM 810 N N . GLU A 1 99 ? 4.657 0.694 -16.222 1.00 94.75 99 GLU A N 1
ATOM 811 C CA . GLU A 1 99 ? 4.349 2.110 -16.487 1.00 94.75 99 GLU A CA 1
ATOM 812 C C . GLU A 1 99 ? 2.893 2.425 -16.173 1.00 94.75 99 GLU A C 1
ATOM 814 O O . GLU A 1 99 ? 2.618 3.452 -15.557 1.00 94.75 99 GLU A O 1
ATOM 819 N N . ASP A 1 100 ? 2.000 1.495 -16.511 1.00 95.44 100 ASP A N 1
ATOM 820 C CA . ASP A 1 100 ? 0.593 1.522 -16.138 1.00 95.44 100 ASP A CA 1
ATOM 821 C C . ASP A 1 100 ? 0.345 0.637 -14.895 1.00 95.44 100 ASP A C 1
ATOM 823 O O . ASP A 1 100 ? 0.318 -0.592 -15.013 1.00 95.44 100 ASP A O 1
ATOM 827 N N . PRO A 1 101 ? 0.186 1.216 -13.689 1.00 93.69 101 PRO A N 1
ATOM 828 C CA . PRO A 1 101 ? -0.112 0.451 -12.480 1.00 93.69 101 PRO A CA 1
ATOM 829 C C . PRO A 1 101 ? -1.579 -0.004 -12.391 1.00 93.69 101 PRO A C 1
ATOM 831 O O . PRO A 1 101 ? -1.886 -0.848 -11.548 1.00 93.69 101 PRO A O 1
ATOM 834 N N . TRP A 1 102 ? -2.479 0.535 -13.224 1.00 93.19 102 TRP A N 1
ATOM 835 C CA . TRP A 1 102 ? -3.925 0.291 -13.148 1.00 93.19 102 TRP A CA 1
ATOM 836 C C . TRP A 1 102 ? -4.337 -1.043 -13.755 1.00 93.19 102 TRP A C 1
ATOM 838 O O . TRP A 1 102 ? -5.305 -1.650 -13.309 1.00 93.19 102 TRP A O 1
ATOM 848 N N . THR A 1 103 ? -3.609 -1.504 -14.769 1.00 92.44 103 THR A N 1
ATOM 849 C CA . THR A 1 103 ? -3.905 -2.763 -15.469 1.00 92.44 103 THR A CA 1
ATOM 850 C C . THR A 1 103 ? -2.864 -3.848 -15.203 1.00 92.44 103 THR A C 1
ATOM 852 O O . THR A 1 103 ? -3.038 -4.998 -15.604 1.00 92.44 103 THR A O 1
ATOM 855 N N . ALA A 1 104 ? -1.777 -3.506 -14.508 1.00 93.56 104 ALA A N 1
ATOM 856 C CA . ALA A 1 104 ? -0.713 -4.445 -14.215 1.00 93.56 104 ALA A CA 1
ATOM 857 C C . ALA A 1 104 ? -1.145 -5.553 -13.247 1.00 93.56 104 ALA A C 1
ATOM 859 O O . ALA A 1 104 ? -1.811 -5.322 -12.239 1.00 93.56 104 ALA A O 1
ATOM 860 N N . GLU A 1 105 ? -0.678 -6.767 -13.531 1.00 91.94 105 GLU A N 1
ATOM 861 C CA . GLU A 1 105 ? -0.872 -7.923 -12.663 1.00 91.94 105 GLU A CA 1
ATOM 862 C C . GLU A 1 105 ? -0.137 -7.727 -11.328 1.00 91.94 105 GLU A C 1
ATOM 864 O O . GLU A 1 105 ? 1.085 -7.533 -11.283 1.00 91.94 105 GLU A O 1
ATOM 869 N N . ALA A 1 106 ? -0.885 -7.799 -10.226 1.00 93.88 106 ALA A N 1
ATOM 870 C CA . ALA A 1 106 ? -0.315 -7.763 -8.891 1.00 93.88 106 ALA A CA 1
ATOM 871 C C . ALA A 1 106 ? 0.404 -9.069 -8.559 1.00 93.88 106 ALA A C 1
ATOM 873 O O . ALA A 1 106 ? -0.137 -10.164 -8.702 1.00 93.88 106 ALA A O 1
ATOM 874 N N . ILE A 1 107 ? 1.616 -8.949 -8.024 1.00 89.38 107 ILE A N 1
ATOM 875 C CA . ILE A 1 107 ? 2.475 -10.094 -7.728 1.00 89.38 107 ILE A CA 1
ATOM 876 C C . ILE A 1 107 ? 2.890 -10.088 -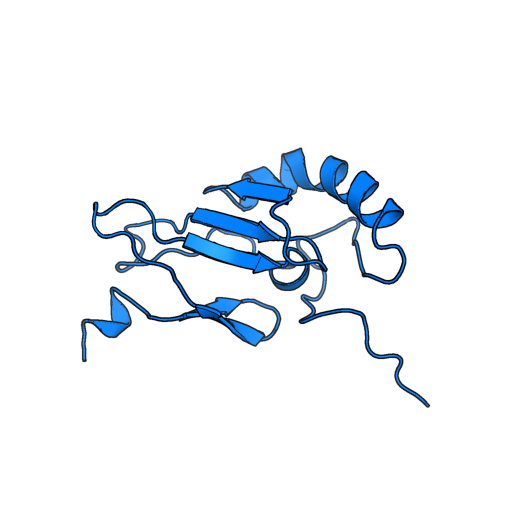6.263 1.00 89.38 107 ILE A C 1
ATOM 878 O O . ILE A 1 107 ? 3.351 -9.084 -5.726 1.00 89.38 107 ILE A O 1
ATOM 882 N N . ARG A 1 108 ? 2.818 -11.257 -5.617 1.00 83.06 108 ARG A N 1
ATOM 883 C CA . ARG A 1 108 ? 3.302 -11.475 -4.241 1.00 83.06 108 ARG A CA 1
ATOM 884 C C . ARG A 1 108 ? 4.841 -11.428 -4.137 1.00 83.06 108 ARG A C 1
ATOM 886 O O . ARG A 1 108 ? 5.413 -11.780 -3.110 1.00 83.06 108 ARG A O 1
ATOM 893 N N . GLY A 1 109 ? 5.574 -11.011 -5.160 1.00 70.56 109 GLY A N 1
ATOM 894 C CA . GLY A 1 109 ? 7.033 -10.917 -5.131 1.00 70.56 109 GLY A CA 1
ATOM 895 C C . GLY A 1 109 ? 7.626 -10.931 -6.528 1.00 70.56 109 GLY A C 1
ATOM 896 O O . GLY A 1 109 ? 6.899 -10.798 -7.504 1.00 70.56 109 GLY A O 1
ATOM 897 N N . ALA A 1 110 ? 8.944 -11.113 -6.630 1.00 63.47 110 ALA A N 1
ATOM 898 C CA . ALA A 1 110 ? 9.608 -11.233 -7.925 1.00 63.47 110 ALA A CA 1
ATOM 899 C C . ALA A 1 110 ? 8.941 -12.313 -8.795 1.00 63.47 110 ALA A C 1
ATOM 901 O O . ALA A 1 110 ? 8.577 -13.383 -8.296 1.00 63.47 110 ALA A O 1
ATOM 902 N N . LYS A 1 111 ? 8.804 -12.031 -10.099 1.00 57.12 111 LYS A N 1
ATOM 903 C CA . LYS A 1 111 ? 8.291 -12.986 -11.089 1.00 57.12 111 LYS A CA 1
ATOM 904 C C . LYS A 1 111 ? 9.072 -14.295 -10.936 1.00 57.12 111 LYS A C 1
ATOM 906 O O . LYS A 1 111 ? 10.293 -14.306 -11.114 1.00 57.12 111 LYS A O 1
ATOM 911 N N . LYS A 1 112 ? 8.397 -15.393 -10.582 1.00 52.41 112 LYS A N 1
ATOM 912 C CA . LYS A 1 112 ? 9.020 -16.719 -10.645 1.00 52.41 112 LYS A CA 1
ATOM 913 C C . LYS A 1 112 ? 9.401 -16.944 -12.109 1.00 52.41 112 LYS A C 1
ATOM 915 O O . LYS A 1 112 ? 8.538 -16.859 -12.978 1.00 52.41 112 LYS A O 1
ATOM 920 N N . ARG A 1 113 ? 10.686 -17.180 -12.401 1.00 51.34 113 ARG A N 1
ATOM 921 C CA . ARG A 1 113 ? 11.081 -17.737 -13.703 1.00 51.34 113 ARG A CA 1
ATOM 922 C C . ARG A 1 113 ? 10.344 -19.066 -13.817 1.00 51.34 113 ARG A C 1
ATOM 924 O O . ARG A 1 113 ? 10.660 -19.980 -13.060 1.00 51.34 113 ARG A O 1
ATOM 931 N N . ASN A 1 114 ? 9.373 -19.161 -14.721 1.00 44.00 114 ASN A N 1
ATOM 932 C CA . ASN A 1 114 ? 8.936 -20.463 -15.201 1.00 44.00 114 ASN A CA 1
ATOM 933 C C . ASN A 1 114 ? 10.186 -21.109 -15.811 1.00 44.00 114 ASN A C 1
ATOM 935 O O . ASN A 1 114 ? 10.712 -20.617 -16.807 1.00 44.00 114 ASN A O 1
ATOM 939 N N . GLN A 1 115 ? 10.731 -22.125 -15.140 1.00 40.97 115 GLN A N 1
ATOM 940 C CA . GLN A 1 115 ? 11.609 -23.082 -15.797 1.00 40.97 115 GLN A CA 1
ATOM 941 C C . GLN A 1 115 ? 10.686 -23.869 -16.725 1.00 40.97 115 GLN A C 1
ATOM 943 O O . GLN A 1 115 ? 9.815 -24.596 -16.253 1.00 40.97 115 GLN A O 1
ATOM 948 N N . SER A 1 116 ? 10.783 -23.568 -18.016 1.00 37.38 116 SER A N 1
ATOM 949 C CA . SER A 1 116 ? 10.330 -24.442 -19.099 1.00 37.38 116 SER A CA 1
ATOM 950 C C . SER A 1 116 ? 11.555 -25.188 -19.596 1.00 37.38 116 SER A C 1
ATOM 952 O O . SER A 1 116 ? 12.624 -24.532 -19.632 1.00 37.38 116 SER A O 1
#

Foldseek 3Di:
DCCCQQPPQWDQFLQRDTFGWAQDPVRDATETQEEQLSHQQVQFFDAGRVNPGGHFYQHAALVSHGPDTDSGVNCCQVPPLVVSLVVSCVVPVQADRDPRSNPDRRHPHGDPPPPD

Secondary structure (DSSP, 8-state):
--HHHHS-SEEE-TTS-EEEEE--TT--PPEEEEEGGGGTT--S--EETTTTEE-EEEEE-TTS-EEEEES-HHHIIIIIHHHHHHHHHHH-TTS---S-TTTSPP-SSSPP----

pLDDT: mean 90.57, std 12.54, range [37.38, 98.44]

Sequence (116 aa):
QELNRICPDKLKVPSGSEIKLQYQADGSYPILAVRLQECFGLSDTPTVNQGKKEVLMHLLSPGYKPVQITRDLRSFWNNTYQEIRKELRIRYPRHSWPEDPWTAEAIRGAKKRNQS